Protein AF-A0A1Y4QHW4-F1 (afdb_monomer_lite)

Structure (mmCIF, N/CA/C/O backbone):
data_AF-A0A1Y4QHW4-F1
#
_entry.id   AF-A0A1Y4QHW4-F1
#
loop_
_atom_site.group_PDB
_atom_site.id
_atom_site.type_symbol
_atom_site.label_atom_id
_atom_site.label_alt_id
_atom_site.label_comp_id
_atom_site.label_asym_id
_atom_site.label_entity_id
_atom_site.label_seq_id
_atom_site.pdbx_PDB_ins_code
_atom_site.Cartn_x
_atom_site.Cartn_y
_atom_site.Cartn_z
_atom_site.occupancy
_atom_site.B_iso_or_equiv
_atom_site.auth_seq_id
_atom_site.auth_comp_id
_atom_site.auth_asym_id
_atom_site.auth_atom_id
_atom_site.pdbx_PDB_model_num
ATOM 1 N N . MET A 1 1 ? 36.728 4.338 -3.403 1.00 42.53 1 MET A N 1
ATOM 2 C CA . MET A 1 1 ? 35.281 4.459 -3.703 1.00 42.53 1 MET A CA 1
ATOM 3 C C . MET A 1 1 ? 34.504 4.273 -2.411 1.00 42.53 1 MET A C 1
ATOM 5 O O . MET A 1 1 ? 34.607 3.208 -1.822 1.00 42.53 1 MET A O 1
ATOM 9 N N . LYS A 1 2 ? 33.783 5.292 -1.926 1.00 33.78 2 LYS A N 1
ATOM 10 C CA . LYS A 1 2 ? 32.846 5.098 -0.806 1.00 33.78 2 LYS A CA 1
ATOM 11 C C . LYS A 1 2 ? 31.612 4.355 -1.343 1.00 33.78 2 LYS A C 1
ATOM 13 O O . LYS A 1 2 ? 31.170 4.708 -2.440 1.00 33.78 2 LYS A O 1
ATOM 18 N N . PRO A 1 3 ? 31.064 3.348 -0.640 1.00 40.91 3 PRO A N 1
ATOM 19 C CA . PRO A 1 3 ? 29.837 2.694 -1.076 1.00 40.91 3 PRO A CA 1
ATOM 20 C C . PRO A 1 3 ? 28.728 3.746 -1.160 1.00 40.91 3 PRO A C 1
ATOM 22 O O . PRO A 1 3 ? 28.514 4.520 -0.224 1.00 40.91 3 PRO A O 1
ATOM 25 N N . LYS A 1 4 ? 28.060 3.823 -2.314 1.00 46.47 4 LYS A N 1
ATOM 26 C CA . LYS A 1 4 ? 26.916 4.713 -2.518 1.00 46.47 4 LYS A CA 1
ATOM 27 C C . LYS A 1 4 ? 25.815 4.200 -1.589 1.00 46.47 4 LYS A C 1
ATOM 29 O O . LYS A 1 4 ? 25.322 3.097 -1.789 1.00 46.47 4 LYS A O 1
ATOM 34 N N . LYS A 1 5 ? 25.511 4.946 -0.524 1.00 44.62 5 LYS A N 1
ATOM 35 C CA . LYS A 1 5 ? 24.478 4.590 0.456 1.00 44.62 5 LYS A CA 1
ATOM 36 C C . LYS A 1 5 ? 23.144 4.548 -0.294 1.00 44.62 5 LYS A C 1
ATOM 38 O O . LYS A 1 5 ? 22.605 5.593 -0.651 1.00 44.62 5 LYS A O 1
ATOM 43 N N . GLU A 1 6 ? 22.690 3.352 -0.652 1.00 52.59 6 GLU A N 1
ATOM 44 C CA . GLU A 1 6 ? 21.476 3.164 -1.442 1.00 52.59 6 GLU A CA 1
ATOM 45 C C . GLU A 1 6 ? 20.284 3.351 -0.499 1.00 52.59 6 GLU A C 1
ATOM 47 O O . GLU A 1 6 ? 19.873 2.437 0.215 1.00 52.59 6 GLU A O 1
ATOM 52 N N . TYR A 1 7 ? 19.792 4.588 -0.404 1.00 58.47 7 TYR A N 1
ATOM 53 C CA . TYR A 1 7 ? 18.559 4.870 0.319 1.00 58.47 7 TYR A CA 1
ATOM 54 C C . TYR A 1 7 ? 17.415 4.191 -0.431 1.00 58.47 7 TYR A C 1
ATOM 56 O O . TYR A 1 7 ? 17.060 4.601 -1.534 1.00 58.47 7 TYR A O 1
ATOM 64 N N . LYS A 1 8 ? 16.864 3.126 0.157 1.00 71.38 8 LYS A N 1
ATOM 65 C CA . LYS A 1 8 ? 15.682 2.461 -0.387 1.00 71.38 8 LYS A CA 1
ATOM 66 C C . LYS A 1 8 ? 14.490 3.402 -0.257 1.00 71.38 8 LYS A C 1
ATOM 68 O O . LYS A 1 8 ? 14.166 3.849 0.845 1.00 71.38 8 LYS A O 1
ATOM 73 N N . THR A 1 9 ? 13.846 3.710 -1.374 1.00 85.12 9 THR A N 1
ATOM 74 C CA . THR A 1 9 ? 12.610 4.497 -1.373 1.00 85.12 9 THR A CA 1
ATOM 75 C C . THR A 1 9 ? 11.462 3.670 -0.805 1.00 85.12 9 THR A C 1
ATOM 77 O O . THR A 1 9 ? 11.483 2.436 -0.825 1.00 85.12 9 THR A O 1
ATOM 80 N N . ARG A 1 10 ? 10.416 4.340 -0.312 1.00 87.69 10 ARG A N 1
ATOM 81 C CA . ARG A 1 10 ? 9.225 3.641 0.189 1.00 87.69 10 ARG A CA 1
ATOM 82 C C . ARG A 1 10 ? 8.503 2.870 -0.905 1.00 87.69 10 ARG A C 1
ATOM 84 O O . ARG A 1 10 ? 7.963 1.810 -0.621 1.00 87.69 10 ARG A O 1
ATOM 91 N N . LEU A 1 11 ? 8.586 3.327 -2.155 1.00 88.31 11 LEU A N 1
ATOM 92 C CA . LEU A 1 11 ? 8.080 2.585 -3.306 1.00 88.31 11 LEU A CA 1
ATOM 93 C C . LEU A 1 11 ? 8.784 1.229 -3.466 1.00 88.31 11 LEU A C 1
ATOM 95 O O . LEU A 1 11 ? 8.133 0.206 -3.672 1.00 88.31 11 LEU A O 1
ATOM 99 N N . GLN A 1 12 ? 10.112 1.211 -3.327 1.00 91.06 12 GLN A N 1
ATOM 100 C CA . GLN A 1 12 ? 10.890 -0.024 -3.388 1.00 91.06 12 GLN A CA 1
ATOM 101 C C . GLN A 1 12 ? 10.553 -0.956 -2.218 1.00 91.06 12 GLN A C 1
ATOM 103 O O . GLN A 1 12 ? 10.403 -2.159 -2.419 1.00 91.06 12 GLN A O 1
ATOM 108 N N . ILE A 1 13 ? 10.425 -0.408 -1.007 1.00 89.69 13 ILE A N 1
ATOM 109 C CA . ILE A 1 13 ? 10.058 -1.175 0.192 1.00 89.69 13 ILE A CA 1
ATOM 110 C C . ILE A 1 13 ? 8.654 -1.770 0.035 1.00 89.69 13 ILE A C 1
ATOM 112 O O . ILE A 1 13 ? 8.486 -2.965 0.248 1.00 89.69 13 ILE A O 1
ATOM 116 N N . ALA A 1 14 ? 7.678 -0.978 -0.417 1.00 90.81 14 ALA A N 1
ATOM 117 C CA . ALA A 1 14 ? 6.309 -1.425 -0.660 1.00 90.81 14 ALA A CA 1
ATOM 118 C C . ALA A 1 14 ? 6.261 -2.599 -1.645 1.00 90.81 14 ALA A C 1
ATOM 120 O O . ALA A 1 14 ? 5.633 -3.617 -1.362 1.00 90.81 14 ALA A O 1
ATOM 121 N N . ARG A 1 15 ? 6.992 -2.502 -2.765 1.00 93.56 15 ARG A N 1
ATOM 122 C CA . ARG A 1 15 ? 7.076 -3.596 -3.741 1.00 93.56 15 ARG A CA 1
ATOM 123 C C . ARG A 1 15 ? 7.630 -4.881 -3.118 1.00 93.56 15 ARG A C 1
ATOM 125 O O . ARG A 1 15 ? 7.112 -5.962 -3.387 1.00 93.56 15 ARG A O 1
ATOM 132 N N . LEU A 1 16 ? 8.698 -4.766 -2.326 1.00 91.75 16 LEU A N 1
ATOM 133 C CA . LEU A 1 16 ? 9.341 -5.915 -1.684 1.00 91.75 16 LEU A CA 1
ATOM 134 C C . LEU A 1 16 ? 8.448 -6.545 -0.609 1.00 91.75 16 LEU A C 1
ATOM 136 O O . LEU A 1 16 ? 8.346 -7.766 -0.568 1.00 91.75 16 LEU A O 1
ATOM 140 N N . ASN A 1 17 ? 7.766 -5.735 0.204 1.00 89.19 17 ASN A N 1
ATOM 141 C CA . ASN A 1 17 ? 6.815 -6.213 1.213 1.00 89.19 17 ASN A CA 1
ATOM 142 C C . ASN A 1 17 ? 5.612 -6.919 0.577 1.00 89.19 17 ASN A C 1
ATOM 144 O O . ASN A 1 17 ? 5.097 -7.880 1.138 1.00 89.19 17 ASN A O 1
ATOM 148 N N . ALA A 1 18 ? 5.197 -6.476 -0.610 1.00 90.56 18 ALA A N 1
ATOM 149 C CA . ALA A 1 18 ? 4.166 -7.137 -1.401 1.00 90.56 18 ALA A CA 1
ATOM 150 C C . ALA A 1 18 ? 4.664 -8.410 -2.121 1.00 90.56 18 ALA A C 1
ATOM 152 O O . ALA A 1 18 ? 3.880 -9.087 -2.779 1.00 90.56 18 ALA A O 1
ATOM 153 N N . GLY A 1 19 ? 5.956 -8.746 -2.016 1.00 92.31 19 GLY A N 1
ATOM 154 C CA . GLY A 1 19 ? 6.531 -9.975 -2.566 1.00 92.31 19 GLY A CA 1
ATOM 155 C C . GLY A 1 19 ? 6.834 -9.938 -4.066 1.00 92.31 19 GLY A C 1
ATOM 156 O O . GLY A 1 19 ? 7.120 -10.979 -4.653 1.00 92.31 19 GLY A O 1
ATOM 157 N N . TYR A 1 20 ? 6.805 -8.765 -4.706 1.00 93.12 20 TYR A N 1
ATOM 158 C CA . TYR A 1 20 ? 6.994 -8.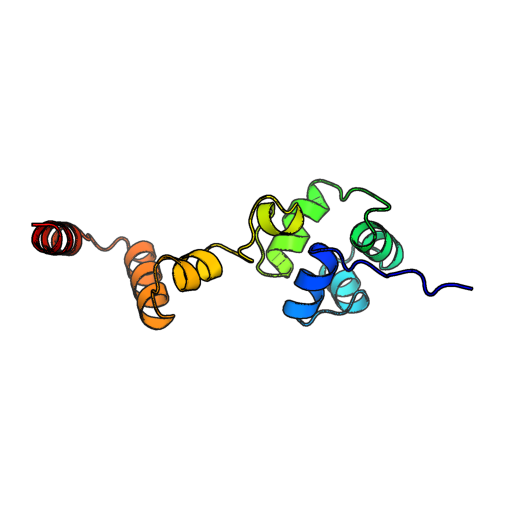655 -6.154 1.00 93.12 20 TYR A CA 1
ATOM 159 C C . TYR A 1 20 ? 8.432 -8.301 -6.549 1.00 93.12 20 TYR A C 1
ATOM 161 O O . TYR A 1 20 ? 9.065 -7.399 -5.989 1.00 93.12 20 TYR A O 1
ATOM 169 N N . SER A 1 21 ? 8.947 -8.923 -7.612 1.00 93.31 21 SER A N 1
ATOM 170 C CA . SER A 1 21 ? 10.125 -8.412 -8.322 1.00 93.31 21 SER A CA 1
ATOM 171 C C . SER A 1 21 ? 9.736 -7.306 -9.316 1.00 93.31 21 SER A C 1
ATOM 173 O O . SER A 1 21 ? 8.587 -7.195 -9.738 1.00 93.31 21 SER A O 1
ATOM 175 N N . GLN A 1 22 ? 10.701 -6.497 -9.768 1.00 91.38 22 GLN A N 1
ATOM 176 C CA . GLN A 1 22 ? 10.444 -5.510 -10.833 1.00 91.38 22 GLN A CA 1
ATOM 177 C C . GLN A 1 22 ? 9.970 -6.175 -12.142 1.00 91.38 22 GLN A C 1
ATOM 179 O O . GLN A 1 22 ? 9.257 -5.556 -12.931 1.00 91.38 22 GLN A O 1
ATOM 184 N N . ALA A 1 23 ? 10.368 -7.430 -12.384 1.00 92.12 23 ALA A N 1
ATOM 185 C CA . ALA A 1 23 ? 9.920 -8.204 -13.538 1.00 92.12 23 ALA A CA 1
ATOM 186 C C . ALA A 1 23 ? 8.462 -8.657 -13.391 1.00 92.12 23 ALA A C 1
ATOM 188 O O . ALA A 1 23 ? 7.733 -8.654 -14.381 1.00 92.12 23 ALA A O 1
ATOM 189 N N . ASP A 1 24 ? 8.029 -8.997 -12.175 1.00 93.25 24 ASP A N 1
ATOM 190 C CA . ASP A 1 24 ? 6.631 -9.341 -11.901 1.00 93.25 24 ASP A CA 1
ATOM 191 C C . ASP A 1 24 ? 5.730 -8.130 -12.108 1.00 93.25 24 ASP A C 1
ATOM 193 O O . ASP A 1 24 ? 4.737 -8.227 -12.817 1.00 93.25 24 ASP A O 1
ATOM 197 N N . VAL A 1 25 ? 6.121 -6.959 -11.599 1.00 92.19 25 VAL A N 1
ATOM 198 C CA . VAL A 1 25 ? 5.349 -5.719 -11.781 1.00 92.19 25 VAL A CA 1
ATOM 199 C C . VAL A 1 25 ? 5.224 -5.348 -13.257 1.00 92.19 25 VAL A C 1
ATOM 201 O O . VAL A 1 25 ? 4.138 -4.990 -13.709 1.00 92.19 25 VAL A O 1
ATOM 204 N N . GLN A 1 26 ? 6.305 -5.487 -14.034 1.00 93.31 26 GLN A N 1
ATOM 205 C CA . GLN A 1 26 ? 6.247 -5.301 -15.486 1.00 93.31 26 GLN A CA 1
ATOM 206 C C . GLN A 1 26 ? 5.267 -6.288 -16.139 1.00 93.31 26 GLN A C 1
ATOM 208 O O . GLN A 1 26 ? 4.495 -5.887 -17.006 1.00 93.31 26 GLN A O 1
ATOM 213 N N . ARG A 1 27 ? 5.280 -7.562 -15.729 1.00 92.38 27 ARG A N 1
ATOM 214 C CA . ARG A 1 27 ? 4.379 -8.598 -16.258 1.00 92.38 27 ARG A CA 1
ATOM 215 C C . ARG A 1 27 ? 2.914 -8.323 -15.909 1.00 92.38 27 ARG A C 1
ATOM 217 O O . ARG A 1 27 ? 2.060 -8.495 -16.766 1.00 92.38 27 ARG A O 1
ATOM 224 N N . ILE A 1 28 ? 2.645 -7.887 -14.678 1.00 92.69 28 ILE A N 1
ATOM 225 C CA . ILE A 1 28 ? 1.297 -7.618 -14.159 1.00 92.69 28 ILE A CA 1
ATOM 226 C C . ILE A 1 28 ? 0.702 -6.367 -14.808 1.00 92.69 28 ILE A C 1
ATOM 228 O O . ILE A 1 28 ? -0.449 -6.379 -15.232 1.00 92.69 28 ILE A O 1
ATOM 232 N N . LEU A 1 29 ? 1.476 -5.282 -14.899 1.00 90.31 29 LEU A N 1
ATOM 233 C CA . LEU A 1 29 ? 0.976 -4.016 -15.434 1.00 90.31 29 LEU A CA 1
ATOM 234 C C . LEU A 1 29 ? 1.044 -3.944 -16.962 1.00 90.31 29 LEU A C 1
ATOM 236 O O . LEU A 1 29 ? 0.281 -3.195 -17.561 1.00 90.31 29 LEU A O 1
ATOM 240 N N . GLY A 1 30 ? 1.957 -4.671 -17.607 1.00 88.38 30 GLY A N 1
ATOM 241 C CA . GLY A 1 30 ? 2.096 -4.766 -19.066 1.00 88.38 30 GLY A CA 1
ATOM 242 C C . GLY A 1 30 ? 2.631 -3.507 -19.765 1.00 88.38 30 GLY A C 1
ATOM 243 O O . GLY A 1 30 ? 3.390 -3.616 -20.721 1.00 88.38 30 GLY A O 1
ATOM 244 N N . PHE A 1 31 ? 2.301 -2.307 -19.278 1.00 88.50 31 PHE A N 1
ATOM 245 C CA . PHE A 1 31 ? 2.739 -1.027 -19.853 1.00 88.50 31 PHE A CA 1
ATOM 246 C C . PHE A 1 31 ? 3.973 -0.427 -19.158 1.00 88.50 31 PHE A C 1
ATOM 248 O O . PHE A 1 31 ? 4.568 0.520 -19.673 1.00 88.50 31 PHE A O 1
ATOM 255 N N . LEU A 1 32 ? 4.345 -0.925 -17.972 1.00 90.50 32 LEU A N 1
ATOM 256 C CA . LEU A 1 32 ? 5.433 -0.361 -17.172 1.00 90.50 32 LEU A CA 1
ATOM 257 C C . LEU A 1 32 ? 6.732 -1.147 -17.368 1.00 90.50 32 LEU A C 1
ATOM 259 O O . LEU A 1 32 ? 6.846 -2.302 -16.967 1.00 90.50 32 LEU A O 1
ATOM 263 N N . ASN A 1 33 ? 7.749 -0.494 -17.925 1.00 91.56 33 ASN A N 1
ATOM 264 C CA . ASN A 1 33 ? 9.065 -1.101 -18.111 1.00 91.56 33 ASN A CA 1
ATOM 265 C C . ASN A 1 33 ? 9.868 -1.170 -16.804 1.00 91.56 33 ASN A C 1
ATOM 267 O O . ASN A 1 33 ? 9.902 -0.210 -16.031 1.00 91.56 33 ASN A O 1
ATOM 271 N N . ARG A 1 34 ? 10.643 -2.252 -16.624 1.00 90.81 34 ARG A N 1
ATOM 272 C CA . ARG A 1 34 ? 11.585 -2.425 -15.497 1.00 90.81 34 ARG A CA 1
ATOM 273 C C . ARG A 1 34 ? 12.523 -1.235 -15.284 1.00 90.81 34 ARG A C 1
ATOM 275 O O . ARG A 1 34 ? 12.730 -0.815 -14.151 1.00 90.81 34 ARG A O 1
ATOM 282 N N . LYS A 1 35 ? 13.090 -0.680 -16.364 1.00 90.44 35 LYS A N 1
ATOM 283 C CA . LYS A 1 35 ? 13.996 0.482 -16.281 1.00 90.44 35 LYS A CA 1
ATOM 284 C C . LYS A 1 35 ? 13.287 1.708 -15.702 1.00 90.44 35 LYS A C 1
ATOM 286 O O . LYS A 1 35 ? 13.852 2.387 -14.854 1.00 90.44 35 LYS A O 1
ATOM 291 N N . THR A 1 36 ? 12.050 1.948 -16.131 1.00 90.12 36 THR A N 1
ATOM 292 C CA . THR A 1 36 ? 11.222 3.059 -15.654 1.00 90.12 36 THR A CA 1
ATOM 293 C C . THR A 1 36 ? 10.855 2.874 -14.185 1.00 90.12 36 THR A C 1
ATOM 295 O O . THR A 1 36 ? 11.041 3.794 -13.398 1.00 90.12 36 THR A O 1
ATOM 298 N N . LEU A 1 37 ? 10.440 1.667 -13.786 1.00 91.06 37 LEU A N 1
ATOM 299 C CA . LEU A 1 37 ? 10.166 1.347 -12.383 1.00 91.06 37 LEU A CA 1
ATOM 300 C C . LEU A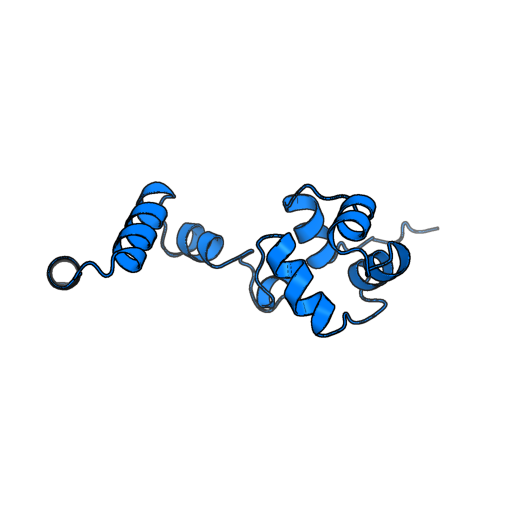 1 37 ? 11.410 1.525 -11.497 1.00 91.06 37 LEU A C 1
ATOM 302 O O . LEU A 1 37 ? 11.323 2.096 -10.419 1.00 91.06 37 LEU A O 1
ATOM 306 N N . CYS A 1 38 ? 12.583 1.101 -11.971 1.00 90.31 38 CYS A N 1
ATOM 307 C CA . CYS A 1 38 ? 13.847 1.310 -11.265 1.00 90.31 38 CYS A CA 1
ATOM 308 C C . CYS A 1 38 ? 14.197 2.802 -11.117 1.00 90.31 38 CYS A C 1
ATOM 310 O O . CYS A 1 38 ? 14.741 3.199 -10.091 1.00 90.31 38 CYS A O 1
ATOM 312 N N . ALA A 1 39 ? 13.873 3.637 -12.110 1.00 89.38 39 ALA A N 1
ATOM 313 C CA . ALA A 1 39 ? 14.050 5.086 -12.012 1.00 89.38 39 ALA A CA 1
ATOM 314 C C . ALA A 1 39 ? 13.096 5.714 -10.980 1.00 89.38 39 ALA A C 1
ATOM 316 O O . ALA A 1 39 ? 13.535 6.560 -10.203 1.00 89.38 39 ALA A O 1
ATOM 317 N N . TYR A 1 40 ? 11.839 5.257 -10.922 1.00 89.94 40 TYR A N 1
ATOM 318 C CA . TYR A 1 40 ? 10.879 5.658 -9.885 1.00 89.94 40 TYR A CA 1
ATOM 319 C C . TYR A 1 40 ? 11.358 5.258 -8.487 1.00 89.94 40 TYR A C 1
ATOM 321 O O . TYR A 1 40 ? 11.371 6.073 -7.576 1.00 89.94 40 TYR A O 1
ATOM 329 N N . GLU A 1 41 ? 11.840 4.025 -8.321 1.00 89.06 41 GLU A N 1
ATOM 330 C CA . GLU A 1 41 ? 12.365 3.521 -7.043 1.00 89.06 41 GLU A CA 1
ATOM 331 C C . GLU A 1 41 ? 13.640 4.226 -6.570 1.00 89.06 41 GLU A C 1
ATOM 333 O O . GLU A 1 41 ? 14.058 4.016 -5.434 1.00 89.06 41 GLU A O 1
ATOM 338 N N . LYS A 1 42 ? 14.272 5.033 -7.421 1.00 86.94 42 LYS A N 1
ATOM 339 C CA . LYS A 1 42 ? 15.473 5.806 -7.097 1.00 86.94 42 LYS A CA 1
ATOM 340 C C . LYS A 1 42 ? 15.197 7.306 -6.981 1.00 86.94 42 LYS A C 1
ATOM 342 O O . LYS A 1 42 ? 16.160 8.064 -6.907 1.00 86.94 42 LYS A O 1
ATOM 347 N N . ASP A 1 43 ? 13.928 7.721 -7.025 1.00 83.00 43 ASP A N 1
ATOM 348 C CA . ASP A 1 43 ? 13.499 9.126 -7.094 1.00 83.00 43 ASP A CA 1
ATOM 349 C C . ASP A 1 43 ? 14.167 9.904 -8.254 1.00 83.00 43 ASP A C 1
ATOM 351 O O . ASP A 1 43 ? 14.300 11.124 -8.221 1.00 83.00 43 ASP A O 1
ATOM 355 N N . VAL A 1 44 ? 14.614 9.199 -9.305 1.00 86.06 44 VAL A N 1
ATOM 356 C CA . VAL A 1 44 ? 15.238 9.810 -10.498 1.00 86.06 44 VAL A CA 1
ATOM 357 C C . VAL A 1 44 ? 14.171 10.362 -11.438 1.00 86.06 44 VAL A C 1
ATOM 359 O O . VAL A 1 44 ? 14.413 11.309 -12.182 1.00 86.06 44 VAL A O 1
ATOM 362 N N . LEU A 1 45 ? 12.994 9.741 -11.431 1.00 85.94 45 LEU A N 1
ATOM 363 C CA . LEU A 1 45 ? 11.862 10.110 -12.262 1.00 85.94 45 LEU A CA 1
ATOM 364 C C . LEU A 1 45 ? 10.600 10.103 -11.402 1.00 85.94 45 LEU A C 1
ATOM 366 O O . LEU A 1 45 ? 10.426 9.216 -10.569 1.00 85.94 45 LEU A O 1
ATOM 370 N N . ASN A 1 46 ? 9.699 11.049 -11.651 1.00 84.31 46 ASN A N 1
ATOM 371 C CA . ASN A 1 46 ? 8.400 11.065 -10.991 1.00 84.31 46 ASN A CA 1
ATOM 372 C C . ASN A 1 46 ? 7.417 10.129 -11.713 1.00 84.31 46 ASN A C 1
ATOM 374 O O . ASN A 1 46 ? 7.338 10.163 -12.949 1.00 84.31 46 ASN A O 1
ATOM 378 N N . PRO A 1 47 ? 6.660 9.293 -10.983 1.00 87.31 47 PRO A N 1
ATOM 379 C CA . PRO A 1 47 ? 5.649 8.446 -11.594 1.00 87.31 47 PRO A CA 1
ATOM 380 C C . PRO A 1 47 ? 4.507 9.273 -12.188 1.00 87.31 47 PRO A C 1
ATOM 382 O O . PRO A 1 47 ? 4.152 10.336 -11.685 1.00 87.31 47 PRO A O 1
ATOM 385 N N . THR A 1 48 ? 3.910 8.775 -13.269 1.00 88.75 48 THR A N 1
ATOM 386 C CA . THR A 1 48 ? 2.704 9.387 -13.841 1.00 88.75 48 THR A CA 1
ATOM 387 C C . THR A 1 48 ? 1.480 9.068 -12.986 1.00 88.75 48 THR A C 1
ATOM 389 O O . THR A 1 48 ? 1.456 8.042 -12.308 1.00 88.75 48 THR A O 1
ATOM 392 N N . ASN A 1 49 ? 0.417 9.873 -13.086 1.00 87.56 49 ASN A N 1
ATOM 393 C CA . ASN A 1 49 ? -0.837 9.647 -12.347 1.00 87.56 49 ASN A CA 1
ATOM 394 C C . ASN A 1 49 ? -1.364 8.210 -12.490 1.00 87.56 49 ASN A C 1
ATOM 396 O O . ASN A 1 49 ? -1.773 7.593 -11.514 1.00 87.56 49 ASN A O 1
ATOM 400 N N . LYS A 1 50 ? -1.271 7.629 -13.693 1.00 89.00 50 LYS A N 1
ATOM 401 C CA . LYS A 1 50 ? -1.666 6.233 -13.934 1.00 89.00 50 LYS A CA 1
ATOM 402 C C . LYS A 1 50 ? -0.861 5.245 -13.080 1.00 89.00 50 LYS A C 1
ATOM 404 O O . LYS A 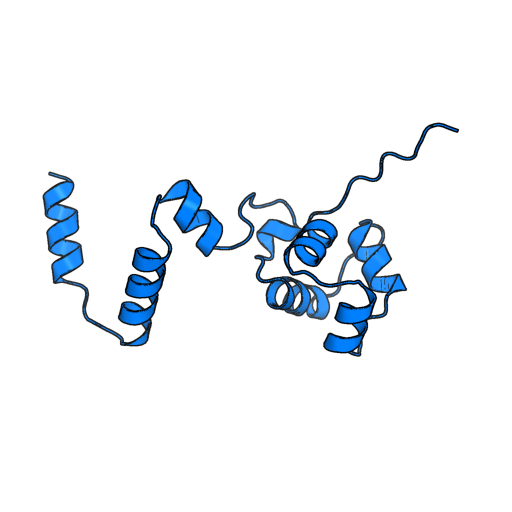1 50 ? -1.425 4.311 -12.519 1.00 89.00 50 LYS A O 1
ATOM 409 N N . VAL A 1 51 ? 0.452 5.445 -12.981 1.00 89.62 51 VAL A N 1
ATOM 410 C CA . VAL A 1 51 ? 1.345 4.609 -12.166 1.00 89.62 51 VAL A CA 1
ATOM 411 C C . VAL A 1 51 ? 1.081 4.833 -10.675 1.00 89.62 51 VAL A C 1
ATOM 413 O O . VAL A 1 51 ? 1.063 3.868 -9.914 1.00 89.62 51 VAL A O 1
ATOM 416 N N . LEU A 1 52 ? 0.815 6.078 -10.275 1.00 88.75 52 LEU A N 1
ATOM 417 C CA . LEU A 1 52 ? 0.480 6.446 -8.900 1.00 88.75 52 LEU A CA 1
ATOM 418 C C . LEU A 1 52 ? -0.842 5.861 -8.415 1.00 88.75 52 LEU A C 1
ATOM 420 O O . LEU A 1 52 ? -0.973 5.635 -7.225 1.00 88.75 52 LEU A O 1
ATOM 424 N N . CYS A 1 53 ? -1.801 5.569 -9.291 1.00 89.00 53 CYS A N 1
ATOM 425 C CA . CYS A 1 53 ? -3.004 4.840 -8.886 1.00 89.00 53 CYS A CA 1
ATOM 426 C C . CYS A 1 53 ? -2.755 3.328 -8.798 1.00 89.00 53 CYS A C 1
ATOM 428 O O . CYS A 1 53 ? -3.219 2.678 -7.866 1.00 89.00 53 CYS A O 1
ATOM 430 N N . LEU A 1 54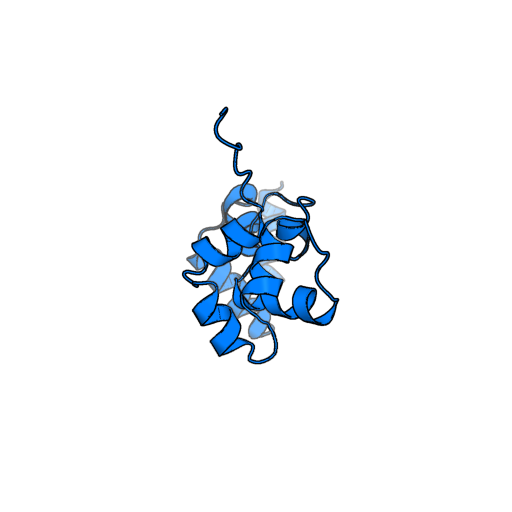 ? -2.013 2.763 -9.754 1.00 91.44 54 LEU A N 1
ATOM 431 C CA . LEU A 1 54 ? -1.903 1.310 -9.912 1.00 91.44 54 LEU A CA 1
ATOM 432 C C . LEU A 1 54 ? -0.868 0.660 -8.988 1.00 91.44 54 LEU A C 1
ATOM 434 O O . LEU A 1 54 ? -1.111 -0.437 -8.493 1.00 91.44 54 LEU A O 1
ATOM 438 N N . LEU A 1 55 ? 0.280 1.300 -8.741 1.00 91.62 55 LEU A N 1
ATOM 439 C CA . LEU A 1 55 ? 1.314 0.723 -7.873 1.00 91.62 55 LEU A CA 1
ATOM 440 C C . LEU A 1 55 ? 0.877 0.593 -6.408 1.00 91.62 55 LEU A C 1
ATOM 442 O O . LEU A 1 55 ? 1.065 -0.492 -5.859 1.00 91.62 55 LEU A O 1
ATOM 446 N N . PRO A 1 56 ? 0.279 1.615 -5.761 1.00 90.94 56 PRO A N 1
ATOM 447 C CA . PRO A 1 56 ? -0.165 1.461 -4.382 1.00 90.94 56 PRO A CA 1
ATOM 448 C C . PRO A 1 56 ? -1.239 0.382 -4.245 1.00 90.94 56 PRO A C 1
ATOM 450 O O . PRO A 1 56 ? -1.165 -0.437 -3.334 1.00 90.94 56 PRO A O 1
ATOM 453 N N . GLN A 1 57 ? -2.179 0.315 -5.197 1.00 90.81 57 GLN A N 1
ATOM 454 C CA . GLN A 1 57 ? -3.195 -0.739 -5.243 1.00 90.81 57 GLN A CA 1
ATOM 455 C C . GLN A 1 57 ? -2.568 -2.130 -5.361 1.00 90.81 57 GLN A C 1
ATOM 457 O O . GLN A 1 57 ? -2.937 -3.031 -4.613 1.00 90.81 57 GLN A O 1
ATOM 462 N N . LEU A 1 58 ? -1.589 -2.297 -6.256 1.00 92.44 58 LEU A N 1
ATOM 463 C CA . LEU A 1 58 ? -0.894 -3.570 -6.440 1.00 92.44 58 LEU A CA 1
ATOM 464 C C . LEU A 1 58 ? -0.116 -3.995 -5.188 1.00 92.44 58 LEU A C 1
ATOM 466 O O . LEU A 1 58 ? -0.046 -5.181 -4.878 1.00 92.44 58 LEU A O 1
ATOM 470 N N . TYR A 1 59 ? 0.479 -3.039 -4.476 1.00 92.62 59 TYR A N 1
ATOM 471 C CA . TYR A 1 59 ? 1.298 -3.312 -3.295 1.00 92.62 59 TYR A CA 1
ATOM 472 C C . TYR A 1 59 ? 0.503 -3.320 -1.983 1.00 92.62 59 TYR A C 1
ATOM 474 O O . TYR A 1 59 ? 1.075 -3.592 -0.930 1.00 92.62 59 TYR A O 1
ATOM 482 N N . GLY A 1 60 ? -0.796 -3.009 -2.025 1.00 89.19 60 GLY A N 1
ATOM 483 C CA . GLY A 1 60 ? -1.629 -2.882 -0.830 1.00 89.19 60 GLY A CA 1
ATOM 484 C C . GLY A 1 60 ? -1.166 -1.760 0.101 1.00 89.19 60 GLY A C 1
ATOM 485 O O . GLY A 1 60 ? -1.198 -1.923 1.322 1.00 89.19 60 GLY A O 1
ATOM 486 N N . VAL A 1 61 ? -0.688 -0.646 -0.462 1.00 90.69 61 VAL A N 1
ATOM 487 C CA . VAL A 1 61 ? -0.205 0.520 0.292 1.00 90.69 61 VAL A CA 1
ATOM 488 C C . VAL A 1 61 ? -0.986 1.785 -0.063 1.00 90.69 61 VAL A C 1
ATOM 490 O O . VAL A 1 61 ? -1.586 1.866 -1.134 1.00 90.69 61 VAL A O 1
ATOM 493 N N . SER A 1 62 ? -0.986 2.784 0.820 1.00 89.44 62 SER A N 1
ATOM 494 C CA . SER A 1 62 ? -1.550 4.105 0.530 1.00 89.44 62 SER A CA 1
ATOM 495 C C . SER A 1 62 ? -0.590 4.951 -0.313 1.00 89.44 62 SER A C 1
ATOM 497 O O . SER A 1 62 ? 0.621 4.716 -0.362 1.00 89.44 62 SER A O 1
ATOM 499 N N . LEU A 1 63 ? -1.136 5.961 -0.993 1.00 88.12 63 LEU A N 1
ATOM 500 C CA . LEU A 1 63 ? -0.325 6.944 -1.709 1.00 88.12 63 LEU A CA 1
ATOM 501 C C . LEU A 1 63 ? 0.527 7.767 -0.726 1.00 88.12 63 LEU A C 1
ATOM 503 O O . LEU A 1 63 ? 1.719 7.962 -0.959 1.00 88.12 63 LEU A O 1
ATOM 507 N N . ASP A 1 64 ? -0.067 8.163 0.402 1.00 86.06 64 ASP A N 1
ATOM 508 C CA . ASP A 1 64 ? 0.579 8.933 1.473 1.00 86.06 64 ASP A CA 1
ATOM 509 C C . ASP A 1 64 ? 1.795 8.198 2.047 1.00 86.06 64 ASP A C 1
ATOM 511 O O . ASP A 1 64 ? 2.847 8.798 2.294 1.00 86.06 64 ASP A O 1
ATOM 515 N N . TYR A 1 65 ? 1.702 6.867 2.159 1.00 86.19 65 TYR A N 1
ATOM 516 C CA . TYR A 1 65 ? 2.832 6.036 2.546 1.00 86.19 65 TYR A CA 1
ATOM 517 C C . TYR A 1 65 ? 3.998 6.184 1.574 1.00 86.19 65 TYR A C 1
ATOM 519 O O . TYR A 1 65 ? 5.130 6.387 2.010 1.00 86.19 65 TYR A O 1
ATOM 527 N N . ILE A 1 66 ? 3.749 6.108 0.264 1.00 86.19 66 ILE A N 1
ATOM 528 C CA . ILE A 1 66 ? 4.798 6.198 -0.763 1.00 86.19 66 ILE A CA 1
ATOM 529 C C . ILE A 1 66 ? 5.488 7.567 -0.719 1.00 86.19 66 ILE A C 1
ATOM 531 O O . ILE A 1 66 ? 6.718 7.622 -0.806 1.00 86.19 66 ILE A O 1
ATOM 535 N N . TYR A 1 67 ? 4.721 8.642 -0.521 1.00 84.00 67 TYR A N 1
ATOM 536 C CA . TYR A 1 67 ? 5.226 10.019 -0.479 1.00 84.00 67 TYR A CA 1
ATOM 537 C C . TYR A 1 67 ? 5.805 10.462 0.864 1.00 84.00 67 TYR A C 1
ATOM 539 O O . TYR A 1 67 ? 6.326 11.567 0.961 1.00 84.00 67 TYR A O 1
ATOM 547 N N . LYS A 1 68 ? 5.831 9.578 1.867 1.00 82.56 68 LYS A N 1
ATOM 548 C CA . LYS A 1 68 ? 6.339 9.883 3.215 1.00 82.56 68 LYS A CA 1
ATOM 549 C C . LYS A 1 68 ? 5.486 10.872 4.012 1.00 82.56 68 LYS A C 1
ATOM 551 O O . LYS A 1 68 ? 5.964 11.365 5.028 1.00 82.56 68 LYS A O 1
ATOM 556 N N . GLU A 1 69 ? 4.239 11.074 3.603 1.00 80.75 69 GLU A N 1
ATOM 557 C CA . GLU A 1 69 ? 3.245 11.869 4.337 1.00 80.75 69 GLU A CA 1
ATOM 558 C C . GLU A 1 69 ? 2.711 11.098 5.554 1.00 80.75 69 GLU A C 1
ATOM 560 O O . GLU A 1 69 ? 2.426 11.683 6.594 1.00 80.75 69 GLU A O 1
ATOM 565 N N . ASP A 1 70 ? 2.652 9.764 5.455 1.00 80.19 70 ASP A N 1
ATOM 566 C CA . ASP A 1 70 ? 2.206 8.887 6.539 1.00 80.19 70 ASP A CA 1
ATOM 567 C C . ASP A 1 70 ? 3.159 7.700 6.741 1.00 80.19 70 ASP A C 1
ATOM 569 O O . ASP A 1 70 ? 3.635 7.110 5.780 1.00 80.19 70 ASP A O 1
ATOM 573 N N . ASN A 1 71 ? 3.456 7.315 7.982 1.00 82.81 71 ASN A N 1
ATOM 574 C CA . ASN A 1 71 ? 4.293 6.162 8.318 1.00 82.81 71 ASN A CA 1
ATOM 575 C C . ASN A 1 71 ? 3.564 4.812 8.241 1.00 82.81 71 ASN A C 1
ATOM 577 O O . ASN A 1 71 ? 4.236 3.777 8.280 1.00 82.81 71 ASN A O 1
ATOM 581 N N . TYR A 1 72 ? 2.236 4.803 8.123 1.00 84.19 72 TYR A N 1
ATOM 582 C CA . TYR A 1 72 ? 1.457 3.569 8.022 1.00 84.19 72 TYR A CA 1
ATOM 583 C C . TYR A 1 72 ? 1.373 3.085 6.581 1.00 84.19 72 TYR A C 1
ATOM 585 O O . TYR A 1 72 ? 1.122 3.863 5.665 1.00 84.19 72 TYR A O 1
ATOM 593 N N . GLN A 1 73 ? 1.584 1.783 6.372 1.00 81.38 73 GLN A N 1
ATOM 594 C CA . GLN A 1 73 ? 1.590 1.209 5.025 1.00 81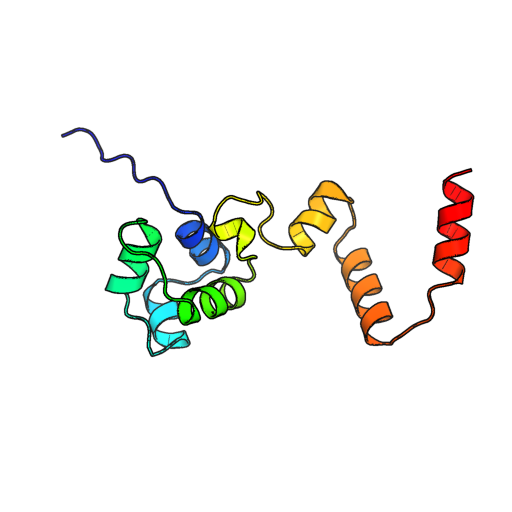.38 73 GLN A CA 1
ATOM 595 C C . GLN A 1 73 ? 0.225 1.378 4.344 1.00 81.38 73 GLN A C 1
ATOM 597 O O . GLN A 1 73 ? 0.155 1.656 3.150 1.00 81.38 73 GLN A O 1
ATOM 602 N N . ASN A 1 74 ? -0.855 1.213 5.101 1.00 83.69 74 ASN A N 1
ATOM 603 C CA . ASN A 1 74 ? -2.234 1.393 4.669 1.00 83.69 74 ASN A CA 1
ATOM 604 C C . ASN A 1 74 ? -3.130 1.660 5.894 1.00 83.69 74 ASN A C 1
ATOM 606 O O . ASN A 1 74 ? -2.658 1.697 7.031 1.00 83.69 74 ASN A O 1
ATOM 610 N N . HIS A 1 75 ? -4.433 1.828 5.662 1.00 80.69 75 HIS A N 1
ATOM 611 C CA . HIS A 1 75 ? -5.396 2.093 6.731 1.00 80.69 75 HIS A CA 1
ATOM 612 C C . HIS A 1 75 ? -5.461 0.969 7.778 1.00 80.69 75 HIS A C 1
ATOM 614 O O . HIS A 1 75 ? -5.579 1.252 8.965 1.00 80.69 75 HIS A O 1
ATOM 620 N N . ASP A 1 76 ? -5.335 -0.294 7.369 1.00 80.56 76 ASP A N 1
ATOM 621 C CA . ASP A 1 76 ? -5.374 -1.425 8.303 1.00 80.56 76 ASP A CA 1
ATOM 622 C C . ASP A 1 76 ? -4.155 -1.420 9.239 1.00 80.56 76 ASP A C 1
ATOM 624 O O . ASP A 1 76 ? -4.283 -1.727 10.425 1.00 80.56 76 ASP A O 1
ATOM 628 N N . ASP A 1 77 ? -2.988 -1.011 8.734 1.00 82.75 77 ASP A N 1
ATOM 629 C CA . ASP A 1 77 ? -1.769 -0.842 9.530 1.00 82.75 77 ASP A CA 1
ATOM 630 C C . ASP A 1 77 ? -1.934 0.261 10.589 1.00 82.75 77 ASP A C 1
ATOM 632 O O . ASP A 1 77 ? -1.547 0.074 11.743 1.00 82.75 77 ASP A O 1
ATOM 636 N N . PHE A 1 78 ? -2.583 1.376 10.232 1.00 84.62 78 PHE A N 1
ATOM 637 C CA . PHE A 1 78 ? -2.947 2.430 11.186 1.00 84.62 78 PHE A CA 1
ATOM 638 C C . PHE A 1 78 ? -3.898 1.906 12.267 1.00 84.62 78 PHE A C 1
ATOM 640 O O . PHE A 1 78 ? -3.634 2.061 13.458 1.00 84.62 78 PHE A O 1
ATOM 647 N N . VAL A 1 79 ? -4.988 1.248 11.864 1.00 83.69 79 VAL A N 1
ATOM 648 C CA . VAL A 1 79 ? -6.003 0.719 12.787 1.00 83.69 79 VAL A CA 1
ATOM 649 C C . VAL A 1 79 ? -5.384 -0.287 13.759 1.00 83.69 79 VAL A C 1
ATOM 651 O O . VAL A 1 79 ? -5.636 -0.227 14.959 1.00 83.69 79 VAL A O 1
ATOM 654 N N . THR A 1 80 ? -4.509 -1.161 13.270 1.00 84.56 80 THR A N 1
ATOM 655 C CA . THR A 1 80 ? -3.861 -2.170 14.113 1.00 84.56 80 THR A CA 1
ATOM 656 C C . THR A 1 80 ? -2.865 -1.538 15.089 1.00 84.56 80 THR A C 1
ATOM 658 O O . THR A 1 80 ? -2.841 -1.892 16.263 1.00 84.56 80 THR A O 1
ATOM 661 N N . LYS A 1 81 ? -2.031 -0.594 14.633 1.00 85.25 81 LYS A N 1
ATOM 662 C CA . LYS A 1 81 ? -0.952 -0.023 15.460 1.00 85.25 81 LYS A CA 1
ATOM 663 C C . LYS A 1 81 ? -1.415 1.067 16.418 1.00 85.25 81 LYS A C 1
ATOM 665 O O . LYS A 1 81 ? -0.856 1.184 17.503 1.00 85.25 81 LYS A O 1
ATOM 670 N N . VAL A 1 82 ? -2.382 1.884 16.005 1.00 86.62 82 VAL A N 1
ATOM 671 C CA . VAL A 1 82 ? -2.831 3.063 16.761 1.00 86.62 82 VAL A CA 1
ATOM 672 C C . VAL A 1 82 ? -4.089 2.758 17.555 1.00 86.62 82 VAL A C 1
ATOM 674 O O . VAL A 1 82 ? -4.165 3.110 18.727 1.00 86.62 82 VAL A O 1
ATOM 677 N N . LEU A 1 83 ? -5.065 2.090 16.934 1.00 85.00 83 LEU A N 1
ATOM 678 C CA . LEU A 1 83 ? -6.325 1.745 17.600 1.00 85.00 83 LEU A CA 1
ATOM 679 C C . LEU A 1 83 ? -6.255 0.394 18.321 1.00 85.00 83 LEU A C 1
ATOM 681 O O . LEU A 1 83 ? -7.200 0.042 19.019 1.00 85.00 83 LEU A O 1
ATOM 685 N N . LEU A 1 84 ? -5.148 -0.348 18.163 1.00 86.12 84 LEU A N 1
ATOM 686 C CA . LEU A 1 84 ? -4.885 -1.634 18.822 1.00 86.12 84 LEU A CA 1
ATOM 687 C C . LEU A 1 84 ? -5.977 -2.687 18.569 1.00 86.12 84 LEU A C 1
ATOM 689 O O . LEU A 1 84 ? -6.165 -3.608 19.361 1.00 86.12 84 LEU A O 1
ATOM 693 N N . LEU A 1 85 ? -6.690 -2.558 17.448 1.00 86.69 85 LEU A N 1
ATOM 694 C CA . LEU A 1 85 ? -7.698 -3.518 17.017 1.00 86.69 85 LEU A CA 1
ATOM 695 C C . LEU A 1 85 ? -7.008 -4.713 16.359 1.00 86.69 85 LEU A C 1
ATOM 697 O O . LEU A 1 85 ? -6.206 -4.555 15.438 1.00 86.69 85 LEU A O 1
ATOM 701 N N . ASP A 1 86 ? -7.343 -5.919 16.806 1.00 87.81 86 ASP A N 1
ATOM 702 C CA . ASP A 1 86 ? -6.844 -7.144 16.194 1.00 87.81 86 ASP A CA 1
ATOM 703 C C . ASP A 1 86 ? -7.518 -7.417 14.836 1.00 87.81 86 ASP A C 1
ATOM 705 O O . ASP A 1 86 ? -8.575 -6.875 14.494 1.00 87.81 86 ASP A O 1
ATOM 709 N N . SER A 1 87 ? -6.916 -8.304 14.044 1.00 82.69 87 SER A N 1
ATOM 710 C CA . SER A 1 87 ? -7.385 -8.611 12.691 1.00 82.69 87 SER A CA 1
ATOM 711 C C . SER A 1 87 ? -8.813 -9.172 12.642 1.00 82.69 87 SER A C 1
ATOM 713 O O . SER A 1 87 ? -9.529 -8.906 11.670 1.00 82.69 87 SER A O 1
ATOM 715 N N . ASN A 1 88 ? -9.262 -9.903 13.670 1.00 87.50 88 ASN A N 1
ATOM 716 C CA . ASN A 1 88 ? -10.632 -10.419 13.723 1.00 87.50 88 ASN A CA 1
ATOM 717 C C . ASN A 1 88 ? -11.619 -9.283 13.991 1.00 87.50 88 ASN A C 1
ATOM 719 O O . ASN A 1 88 ? -12.654 -9.209 13.321 1.00 87.50 88 ASN A O 1
ATOM 723 N N . SER A 1 89 ? -11.281 -8.367 14.902 1.00 88.12 89 SER A N 1
ATOM 724 C CA . SER A 1 89 ? -12.079 -7.165 15.165 1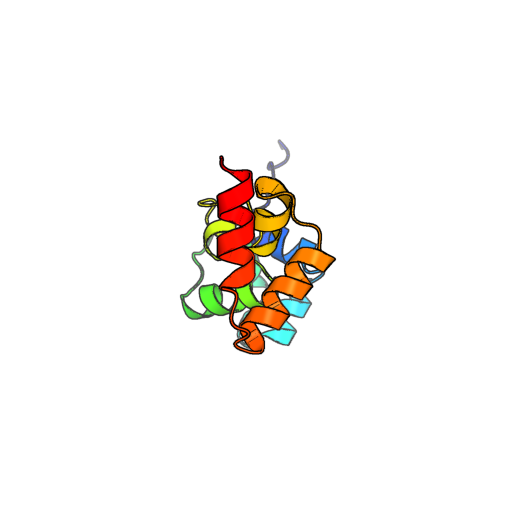.00 88.12 89 SER A CA 1
ATOM 725 C C . SER A 1 89 ? -12.227 -6.309 13.904 1.00 88.12 89 SER A C 1
ATOM 727 O O . SER A 1 89 ? -13.344 -5.961 13.519 1.00 88.12 89 SER A O 1
ATOM 729 N N . ILE A 1 90 ? -11.129 -6.054 13.183 1.00 86.62 90 ILE A N 1
ATOM 730 C CA . ILE A 1 90 ? -11.148 -5.298 11.917 1.00 86.62 90 ILE A CA 1
ATOM 731 C C . ILE A 1 90 ? -12.035 -5.991 10.875 1.00 86.62 90 ILE A C 1
ATOM 733 O O . ILE A 1 90 ? -12.875 -5.346 10.242 1.00 86.62 90 ILE A O 1
ATOM 737 N N . THR A 1 91 ? -11.876 -7.304 10.698 1.00 87.94 91 THR A N 1
ATOM 738 C CA . THR A 1 91 ? -12.662 -8.089 9.731 1.00 87.94 91 THR A CA 1
ATOM 739 C C . THR A 1 91 ? -14.150 -8.051 10.064 1.00 87.94 91 THR A C 1
ATOM 741 O O . THR A 1 91 ? -14.983 -7.827 9.185 1.00 87.94 91 THR A O 1
ATOM 744 N N . THR A 1 92 ? -14.487 -8.194 11.344 1.00 88.75 92 THR A N 1
ATOM 745 C CA . THR A 1 92 ? -15.867 -8.115 11.831 1.00 88.75 92 THR A CA 1
ATOM 746 C C . THR A 1 92 ? -16.473 -6.750 11.517 1.00 88.75 92 THR A C 1
ATOM 748 O O . THR A 1 92 ? -17.536 -6.680 10.904 1.00 88.75 92 THR A O 1
ATOM 751 N N . LEU A 1 93 ? -15.770 -5.658 11.833 1.00 86.56 93 LEU A N 1
ATOM 752 C CA . LEU A 1 93 ? -16.237 -4.297 11.548 1.00 86.56 93 LEU A CA 1
ATOM 753 C C . LEU A 1 93 ? -16.425 -4.047 10.044 1.00 86.56 93 LEU A C 1
ATOM 755 O O . LEU A 1 93 ? -17.429 -3.457 9.635 1.00 86.56 93 LEU A O 1
ATOM 759 N N . LYS A 1 94 ? -15.501 -4.530 9.204 1.00 87.69 94 LYS A N 1
ATOM 760 C CA . LYS A 1 94 ? -15.624 -4.443 7.739 1.00 87.69 94 LYS A CA 1
ATOM 761 C C . LYS A 1 94 ? -16.857 -5.190 7.234 1.00 87.69 94 LYS A C 1
ATOM 763 O O . LYS A 1 94 ? -17.618 -4.628 6.449 1.00 87.69 94 LYS A O 1
ATOM 768 N N . ASN A 1 95 ? -17.093 -6.405 7.724 1.00 88.75 95 ASN A N 1
ATOM 769 C CA . ASN A 1 95 ? -18.253 -7.211 7.344 1.00 88.75 95 ASN A CA 1
ATOM 770 C C . ASN A 1 95 ? -19.570 -6.551 7.766 1.00 88.75 95 ASN A C 1
ATOM 772 O O . ASN A 1 95 ? -20.511 -6.507 6.977 1.00 88.75 95 ASN A O 1
ATOM 776 N N . LEU A 1 96 ? -19.644 -5.994 8.976 1.00 89.38 96 LEU A N 1
ATOM 777 C CA . LEU A 1 96 ? -20.831 -5.272 9.442 1.00 89.38 96 LEU A CA 1
ATOM 778 C C . LEU A 1 96 ? -21.139 -4.066 8.549 1.00 89.38 96 LEU A C 1
ATOM 780 O O . LEU A 1 96 ? -22.287 -3.873 8.145 1.00 89.38 96 LEU A O 1
ATOM 784 N N . LYS A 1 97 ? -20.103 -3.301 8.178 1.00 86.38 97 LYS A N 1
ATOM 785 C CA . LYS A 1 97 ? -20.231 -2.171 7.252 1.00 86.38 97 LYS A CA 1
ATOM 786 C C . LYS A 1 97 ? -20.698 -2.617 5.865 1.00 86.38 97 LYS A C 1
ATOM 788 O O . LYS A 1 97 ? -21.586 -1.986 5.307 1.00 86.38 97 LYS A O 1
ATOM 793 N N . MET A 1 98 ? -20.127 -3.689 5.313 1.00 87.31 98 MET A N 1
ATOM 794 C CA . MET A 1 98 ? -20.522 -4.216 3.997 1.00 87.31 98 MET A CA 1
ATOM 795 C C . MET A 1 98 ? -21.975 -4.697 3.967 1.00 87.31 98 MET A C 1
ATOM 797 O O . MET A 1 98 ? -22.649 -4.541 2.955 1.00 87.31 98 MET A O 1
ATOM 801 N N . ASN A 1 99 ? -22.463 -5.244 5.079 1.00 90.31 99 ASN A N 1
ATOM 802 C CA . ASN A 1 99 ? -23.838 -5.718 5.213 1.00 90.31 99 ASN A CA 1
ATOM 803 C C . ASN A 1 99 ? -24.826 -4.617 5.646 1.00 90.31 99 ASN A C 1
ATOM 805 O O . ASN A 1 99 ? -25.978 -4.928 5.937 1.00 90.31 99 ASN A O 1
ATOM 809 N N . ASN A 1 100 ? -24.399 -3.345 5.705 1.00 86.69 100 ASN A N 1
ATOM 810 C CA . ASN A 1 100 ? -25.206 -2.211 6.174 1.00 86.69 100 ASN A CA 1
ATOM 811 C C . ASN A 1 100 ? -25.904 -2.470 7.524 1.00 86.69 100 ASN A C 1
ATOM 813 O O . ASN A 1 100 ? -27.026 -2.016 7.757 1.00 86.69 100 ASN A O 1
ATOM 817 N N . VAL A 1 101 ? -25.246 -3.205 8.424 1.00 86.62 101 VAL A N 1
ATOM 818 C CA . VAL A 1 101 ? -25.802 -3.492 9.749 1.00 86.62 101 VAL A CA 1
ATOM 819 C C . VAL A 1 101 ? -25.897 -2.191 10.540 1.00 86.62 101 VAL A C 1
ATOM 821 O O . VAL A 1 101 ? -24.954 -1.398 10.571 1.00 86.62 101 VAL A O 1
ATOM 824 N N . ASN A 1 102 ? -27.040 -1.959 11.186 1.00 85.62 102 ASN A N 1
ATOM 825 C CA . ASN A 1 102 ? -27.206 -0.813 12.069 1.00 85.62 102 ASN A CA 1
ATOM 826 C C . ASN A 1 102 ? -26.352 -1.008 13.333 1.00 85.62 102 ASN A C 1
ATOM 828 O O . ASN A 1 102 ? -26.461 -2.023 14.012 1.00 85.62 102 ASN A O 1
ATOM 832 N N . LEU A 1 103 ? -25.497 -0.029 13.634 1.00 85.19 103 LEU A N 1
ATOM 833 C CA . LEU A 1 103 ? -24.568 -0.050 14.769 1.00 85.19 103 LEU A CA 1
ATOM 834 C C . LEU A 1 103 ? -24.992 0.917 15.887 1.00 85.19 103 LEU A C 1
ATOM 836 O O . LEU A 1 103 ? -24.143 1.389 16.643 1.00 85.19 103 LEU A O 1
ATOM 840 N N . SER A 1 104 ? -26.280 1.267 15.976 1.00 87.06 104 SER A N 1
ATOM 841 C CA . SER A 1 104 ? -26.826 2.113 17.048 1.00 87.06 104 SER A CA 1
ATOM 842 C C . SER A 1 104 ? -26.452 1.589 18.428 1.00 87.06 104 SER A C 1
ATOM 844 O O . SER A 1 104 ? -25.984 2.351 19.269 1.00 87.06 104 SER A O 1
ATOM 846 N N . ASP A 1 105 ? -26.579 0.281 18.621 1.00 85.75 105 ASP A N 1
ATOM 847 C CA . ASP A 1 105 ? -26.404 -0.360 19.923 1.00 85.75 105 ASP A CA 1
ATOM 848 C C . ASP A 1 105 ? -24.934 -0.328 20.344 1.00 85.75 105 ASP A C 1
ATOM 850 O O . ASP A 1 105 ? -24.613 -0.013 21.486 1.00 85.75 105 ASP A O 1
ATOM 854 N N . LEU A 1 106 ? -24.024 -0.532 19.384 1.00 83.56 106 LEU A N 1
ATOM 855 C CA . LEU A 1 106 ? -22.588 -0.384 19.603 1.00 83.56 106 LEU A CA 1
ATOM 856 C C . LEU A 1 106 ? -22.219 1.062 19.964 1.00 83.56 106 LEU A C 1
ATOM 858 O O . LEU A 1 106 ? -21.409 1.276 20.859 1.00 83.56 106 LEU A O 1
ATOM 862 N N . LYS A 1 107 ? -22.813 2.062 19.299 1.00 86.00 107 LYS A N 1
ATOM 863 C CA . LYS A 1 107 ? -22.572 3.476 19.638 1.00 86.00 107 LYS A CA 1
ATOM 864 C C . LYS A 1 107 ? -23.043 3.810 21.050 1.00 86.00 107 LYS A C 1
ATOM 866 O O . LYS A 1 107 ? -22.354 4.542 21.751 1.00 86.00 107 LYS A O 1
ATOM 871 N N . ILE A 1 108 ? -24.203 3.289 21.452 1.00 90.50 108 ILE A N 1
ATOM 872 C CA . ILE A 1 108 ? -24.727 3.465 22.812 1.00 90.50 108 ILE A CA 1
ATOM 873 C C . ILE A 1 108 ? -23.769 2.825 23.817 1.00 90.50 108 ILE A C 1
ATOM 875 O O . ILE A 1 108 ? -23.402 3.471 24.791 1.00 90.50 108 ILE A O 1
ATOM 879 N N . PHE A 1 109 ? -23.318 1.601 23.543 1.00 87.19 109 PHE A N 1
ATOM 880 C CA . PHE A 1 109 ? -22.382 0.884 24.402 1.00 87.19 109 PHE A CA 1
ATOM 881 C C . PHE A 1 109 ? -21.039 1.608 24.559 1.00 87.19 109 PHE A C 1
ATOM 883 O O . PHE A 1 109 ? -20.572 1.781 25.676 1.00 87.19 109 PHE A O 1
ATOM 890 N N . ILE A 1 110 ? -20.433 2.086 23.465 1.00 86.38 110 ILE A N 1
ATOM 891 C CA . ILE A 1 110 ? -19.168 2.840 23.530 1.00 86.38 110 ILE A CA 1
ATOM 892 C C . ILE A 1 110 ? -19.340 4.100 24.378 1.00 86.38 110 ILE A C 1
ATOM 894 O O . ILE A 1 110 ? -18.506 4.380 25.229 1.00 86.38 110 ILE A O 1
ATOM 898 N N . LYS A 1 111 ? -20.452 4.819 24.201 1.00 89.75 111 LYS A N 1
ATOM 899 C CA . LYS A 1 111 ? -20.730 6.032 24.970 1.00 89.75 111 LYS A CA 1
ATOM 900 C C . LYS A 1 111 ? -20.851 5.762 26.475 1.00 89.75 111 LYS A C 1
ATOM 902 O O . LYS A 1 111 ? -20.453 6.600 27.265 1.00 89.75 111 LYS A O 1
ATOM 907 N N . GLN A 1 112 ? -21.355 4.590 26.864 1.00 88.75 112 GLN A N 1
ATOM 908 C CA . GLN A 1 112 ? -21.430 4.166 28.268 1.00 88.75 112 GLN A CA 1
ATOM 909 C C . GLN A 1 112 ? -20.070 3.806 28.881 1.00 88.75 112 GLN A C 1
ATOM 911 O O . GLN A 1 112 ? -19.981 3.694 30.096 1.00 88.75 112 GLN A O 1
ATOM 916 N N . LEU A 1 113 ? -19.038 3.569 28.066 1.00 83.75 113 LEU A N 1
ATOM 917 C CA . LEU A 1 113 ? -17.673 3.296 28.532 1.00 83.75 113 LEU A CA 1
ATOM 918 C C . LEU A 1 113 ? -16.828 4.571 28.673 1.00 83.75 113 LEU A C 1
ATOM 920 O O . LEU A 1 113 ? -15.741 4.513 29.244 1.00 83.75 113 LEU A O 1
ATOM 924 N N . GLU A 1 114 ? -17.286 5.683 28.093 1.00 76.88 114 GLU A N 1
ATOM 925 C CA . GLU A 1 114 ? -16.630 6.995 28.169 1.00 76.88 114 GLU A CA 1
ATOM 926 C C . GLU A 1 114 ? -17.067 7.809 29.405 1.00 76.88 114 GLU A C 1
ATOM 928 O O . GLU A 1 114 ? -16.401 8.795 29.728 1.00 76.88 114 GLU A O 1
ATOM 933 N N . ASP A 1 115 ? -18.139 7.381 30.086 1.00 52.25 115 ASP A N 1
ATOM 934 C CA . ASP A 1 115 ? -18.633 7.897 31.376 1.00 52.25 115 ASP A CA 1
ATOM 935 C C . ASP A 1 115 ? -18.054 7.097 32.564 1.00 52.25 115 ASP A C 1
ATOM 937 O O . ASP A 1 115 ? -17.724 7.726 33.599 1.00 52.25 115 ASP A O 1
#

pLDDT: mean 84.79, std 11.25, range [33.78, 93.56]

Sequence (115 aa):
MKPKKEYKTRLQIARLNAGYSQADVQRILGFLNRKTLCAYEKDVLNPTNKVLCLLPQLYGVSLDYIYKEDNYQNHDDFVTKVLLLDSNSITTLKNLKMNNVNLSDLKIFIKQLED

Foldseek 3Di:
DPPPPQDFALLNVLCVQLVHDLVRVCVVVVPDDSVNSVCCRRVVDPDDPVCLVPSLVSSVADSCSRVVVDVARHPVSCCCPPVVDDPVRVVVVVVCVVVVPDCPVVVVVVVVVVD

Secondary structure (DSSP, 8-state):
---------HHHHHHHHTT--HHHHHHHHSS--HHHHHHHTTTSSPPPHHHHHHHHHHHT--HHHHHTS-SSSSHHHHHHHHS---HHHHHHHHHHHHTT---HHHHHHHHHH--

Radius of gyration: 19.24 Å; chains: 1; bounding box: 62×22×51 Å